Protein AF-A0A6J1A7P2-F1 (afdb_monomer_lite)

Radius of gyration: 42.92 Å; chains: 1; bounding box: 102×38×112 Å

pLDDT: mean 85.44, std 17.74, range [37.53, 98.19]

Foldseek 3Di:
DDDDDDDDPPDDPPDDDPVNVVVVVVVVVVVVVVVVVVVVVVVVVVVVVVVVVVVVVVVVVVVVVVVVVVVVVVVLVVVLVVLVVQLVVCVVVVPPVSNVVSVVVSVVSPDDPPDDVPDDDDD

Organism: NCBI:txid108875

Secondary structure (DSSP, 8-state):
---PPPP-----TT---HHHHHHHHHHHHHHHHHHHHHHHHHHHHHHHHHHHHHHHHHHHHHHHHHHHHHHHHHHHHHHHHHHHHHHHHHHHHT-HHHHHHHHHHHHHHHS--TTSTT-PPP-

Sequence (123 aa):
MAKRKASEVKVPRNSMKLEELEDIVKRLEQKTVKKRAKRIRMRKLEKKSKAELKRIEKKCNQLRKVKRQLVEESAWAQACIDIMHGIVSAEDEGDATMVDLLTRSLGELMMPQQNQENQHPID

Structure (mmCIF, N/CA/C/O backbone):
data_AF-A0A6J1A7P2-F1
#
_entry.id   AF-A0A6J1A7P2-F1
#
loop_
_atom_site.group_PDB
_atom_site.id
_atom_site.type_symbol
_atom_site.label_atom_id
_atom_site.label_alt_id
_atom_site.label_comp_id
_atom_site.label_asym_id
_atom_site.label_entity_id
_atom_site.label_seq_id
_atom_site.pdbx_PDB_ins_code
_atom_site.Cartn_x
_atom_site.Cartn_y
_atom_site.Cartn_z
_atom_site.occupancy
_atom_site.B_iso_or_equiv
_atom_site.auth_seq_id
_atom_site.auth_comp_id
_atom_site.auth_asym_id
_atom_site.auth_atom_id
_atom_site.pdbx_PDB_model_num
ATOM 1 N N . MET A 1 1 ? -68.583 -15.723 74.968 1.00 43.56 1 MET A N 1
ATOM 2 C CA . MET A 1 1 ? -67.872 -15.082 73.837 1.00 43.56 1 MET A CA 1
ATOM 3 C C . MET A 1 1 ? -66.514 -15.751 73.657 1.00 43.56 1 MET A C 1
ATOM 5 O O . MET A 1 1 ? -65.712 -15.714 74.581 1.00 43.56 1 MET A O 1
ATOM 9 N N . ALA A 1 2 ? -66.271 -16.420 72.527 1.00 51.12 2 ALA A N 1
ATOM 10 C CA . ALA A 1 2 ? -65.016 -17.133 72.276 1.00 51.12 2 ALA A CA 1
ATOM 11 C C . ALA A 1 2 ? -63.940 -16.172 71.735 1.00 51.12 2 ALA A C 1
ATOM 13 O O . ALA A 1 2 ? -64.110 -15.577 70.671 1.00 51.12 2 ALA A O 1
ATOM 14 N N . LYS A 1 3 ? -62.834 -16.014 72.473 1.00 55.06 3 LYS A N 1
ATOM 15 C CA . LYS A 1 3 ? -61.655 -15.241 72.052 1.00 55.06 3 LYS A CA 1
ATOM 16 C C . LYS A 1 3 ? -60.912 -16.020 70.959 1.00 55.06 3 LYS A C 1
ATOM 18 O O . LYS A 1 3 ? -60.398 -17.104 71.227 1.00 55.06 3 LYS A O 1
ATOM 23 N N . ARG A 1 4 ? -60.848 -15.487 69.734 1.00 57.19 4 ARG A N 1
ATOM 24 C CA . ARG A 1 4 ? -60.012 -16.050 68.658 1.00 57.19 4 ARG A CA 1
ATOM 25 C C . ARG A 1 4 ? -58.544 -15.757 68.981 1.00 57.19 4 ARG A C 1
ATOM 27 O O . ARG A 1 4 ? -58.182 -14.597 69.157 1.00 57.19 4 ARG A O 1
ATOM 34 N N . LYS A 1 5 ? -57.714 -16.798 69.098 1.00 58.00 5 LYS A N 1
ATOM 35 C CA . LYS A 1 5 ? -56.259 -16.651 69.240 1.00 58.00 5 LYS A CA 1
ATOM 36 C C . LYS A 1 5 ? -55.663 -16.259 67.887 1.00 58.00 5 LYS A C 1
ATOM 38 O O . LYS A 1 5 ? -55.977 -16.888 66.880 1.00 58.00 5 LYS A O 1
ATOM 43 N N . ALA A 1 6 ? -54.832 -15.220 67.884 1.00 59.06 6 ALA A N 1
ATOM 44 C CA . ALA A 1 6 ? -54.049 -14.814 66.726 1.00 59.06 6 ALA A CA 1
ATOM 45 C C . ALA A 1 6 ? -53.145 -15.979 66.295 1.00 59.06 6 ALA A C 1
ATOM 47 O O . ALA A 1 6 ? -52.408 -16.533 67.110 1.00 59.06 6 ALA A O 1
ATOM 48 N N . SER A 1 7 ? -53.248 -16.380 65.033 1.00 60.38 7 SER A N 1
ATOM 49 C CA . SER A 1 7 ? -52.393 -17.400 64.436 1.00 60.38 7 SER A CA 1
ATOM 50 C C . SER A 1 7 ? -50.968 -16.862 64.308 1.00 60.38 7 SER A C 1
ATOM 52 O O . SER A 1 7 ? -50.742 -15.891 63.585 1.00 60.38 7 SER A O 1
ATOM 54 N N . GLU A 1 8 ? -50.019 -17.494 65.002 1.00 58.81 8 GLU A N 1
ATOM 55 C CA . GLU A 1 8 ? -48.581 -17.271 64.832 1.00 58.81 8 GLU A CA 1
ATOM 56 C C . GLU A 1 8 ? -48.187 -17.527 63.373 1.00 58.81 8 GLU A C 1
ATOM 58 O O . GLU A 1 8 ? -48.217 -18.659 62.883 1.00 58.81 8 GLU A O 1
ATOM 63 N N . VAL A 1 9 ? -47.798 -16.462 62.675 1.00 61.69 9 VAL A N 1
ATOM 64 C CA . VAL A 1 9 ? -47.142 -16.562 61.373 1.00 61.69 9 VAL A CA 1
ATOM 65 C C . VAL A 1 9 ? -45.748 -17.140 61.615 1.00 61.69 9 VAL A C 1
ATOM 67 O O . VAL A 1 9 ? -44.820 -16.429 61.995 1.00 61.69 9 VAL A O 1
ATOM 70 N N . LYS A 1 10 ? -45.596 -18.456 61.432 1.00 60.31 10 LYS A N 1
ATOM 71 C CA . LYS A 1 10 ? -44.283 -19.110 61.444 1.00 60.31 10 LYS A CA 1
ATOM 72 C C . LYS A 1 10 ? -43.495 -18.664 60.217 1.00 60.31 10 LYS A C 1
ATOM 74 O O . LYS A 1 10 ? -43.732 -19.142 59.110 1.00 60.31 10 LYS A O 1
ATOM 79 N N . VAL A 1 11 ? -42.543 -17.761 60.430 1.00 60.88 11 VAL A N 1
ATOM 80 C CA . VAL A 1 11 ? -41.543 -17.404 59.420 1.00 60.88 11 VAL A CA 1
ATOM 81 C C . VAL A 1 11 ? -40.689 -18.651 59.128 1.00 60.88 11 VAL A C 1
ATOM 83 O O . VAL A 1 11 ? -40.252 -19.318 60.072 1.00 60.88 11 VAL A O 1
ATOM 86 N N . PRO A 1 12 ? -40.474 -19.026 57.853 1.00 66.75 12 PRO A N 1
ATOM 87 C CA . PRO A 1 12 ? -39.689 -20.204 57.500 1.00 66.75 12 PRO A CA 1
ATOM 88 C C . PRO A 1 12 ? -38.275 -20.140 58.090 1.00 66.75 12 PRO A C 1
ATOM 90 O O . PRO A 1 12 ? -37.594 -19.129 57.957 1.00 66.75 12 PRO A O 1
ATOM 93 N N . ARG A 1 13 ? -37.799 -21.248 58.678 1.00 60.28 13 ARG A N 1
ATOM 94 C CA . ARG A 1 13 ? -36.465 -21.375 59.313 1.00 60.28 13 ARG A CA 1
ATOM 95 C C . ARG A 1 13 ? -35.271 -21.039 58.401 1.00 60.28 13 ARG A C 1
ATOM 97 O O . ARG A 1 13 ? -34.181 -20.833 58.915 1.00 60.28 13 ARG A O 1
ATOM 104 N N . ASN A 1 14 ? -35.484 -20.961 57.087 1.00 60.50 14 ASN A N 1
ATOM 105 C CA . ASN A 1 14 ? -34.466 -20.638 56.084 1.00 60.50 14 ASN A CA 1
ATOM 106 C C . ASN A 1 14 ? -34.595 -19.203 55.535 1.00 60.50 14 ASN A C 1
ATOM 108 O O . ASN A 1 14 ? -34.164 -18.933 54.415 1.00 60.50 14 ASN A O 1
ATOM 112 N N . SER A 1 15 ? -35.223 -18.280 56.268 1.00 67.38 15 SER A N 1
ATOM 113 C CA . SER A 1 15 ? -35.258 -16.872 55.871 1.00 67.38 15 SER A CA 1
ATOM 114 C C . SER A 1 15 ? -33.875 -16.241 56.054 1.00 67.38 15 SER A C 1
ATOM 116 O O . SER A 1 15 ? -33.403 -16.104 57.184 1.00 67.38 15 SER A O 1
ATOM 118 N N . MET A 1 16 ? -33.240 -15.856 54.945 1.00 74.62 16 MET A N 1
ATOM 119 C CA . MET A 1 16 ? -32.014 -15.052 54.950 1.00 74.62 16 MET A CA 1
ATOM 120 C C . MET A 1 16 ? -32.232 -13.777 55.764 1.00 74.62 16 MET A C 1
ATOM 122 O O . MET A 1 16 ? -33.293 -13.151 5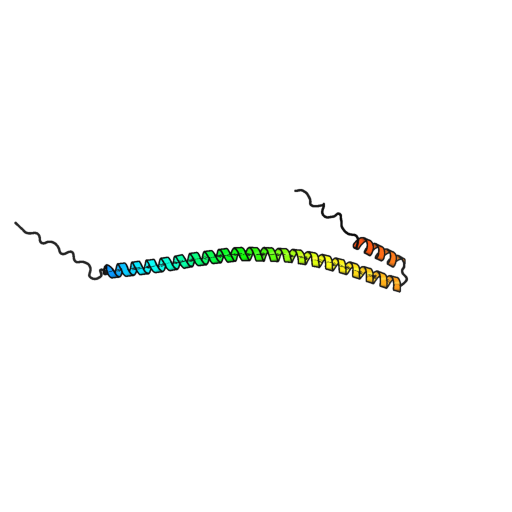5.664 1.00 74.62 16 MET A O 1
ATOM 126 N N . LYS A 1 17 ? -31.235 -13.383 56.558 1.00 84.31 17 LYS A N 1
ATOM 127 C CA . LYS A 1 17 ? -31.328 -12.131 57.313 1.00 84.31 17 LYS A CA 1
ATOM 128 C C . LYS A 1 17 ? -31.264 -10.951 56.344 1.00 84.31 17 LYS A C 1
ATOM 130 O O . LYS A 1 17 ? -30.581 -11.010 55.323 1.00 84.31 17 LYS A O 1
ATOM 135 N N . LEU A 1 18 ? -31.966 -9.869 56.673 1.00 82.94 18 LEU A N 1
ATOM 136 C CA . LEU A 1 18 ? -31.999 -8.654 55.852 1.00 82.94 18 LEU A CA 1
ATOM 137 C C . LEU A 1 18 ? -30.582 -8.122 55.564 1.00 82.94 18 LEU A C 1
ATOM 139 O O . LEU A 1 18 ? -30.268 -7.791 54.427 1.00 82.94 18 LEU A O 1
ATOM 143 N N . GLU A 1 19 ? -29.705 -8.159 56.567 1.00 83.44 19 GLU A N 1
ATOM 144 C CA . GLU A 1 19 ? -28.292 -7.767 56.466 1.00 83.44 19 GLU A CA 1
ATOM 145 C C . GLU A 1 19 ? -27.516 -8.615 55.439 1.00 83.44 19 GLU A C 1
ATOM 147 O O . GLU A 1 19 ? -26.738 -8.093 54.642 1.00 83.44 19 GLU A O 1
ATOM 152 N N . GLU A 1 20 ? -27.773 -9.926 55.383 1.00 85.62 20 GLU A N 1
ATOM 153 C CA . GLU A 1 20 ? -27.136 -10.834 54.417 1.00 85.62 20 GLU A CA 1
ATOM 154 C C . GLU A 1 20 ? -27.611 -10.545 52.984 1.00 85.62 20 GLU A C 1
ATOM 156 O O . GLU A 1 20 ? -26.832 -10.636 52.030 1.00 85.62 20 GLU A O 1
ATOM 161 N N . LEU A 1 21 ? -28.886 -10.173 52.828 1.00 85.88 21 LEU A N 1
ATOM 162 C CA . LEU A 1 21 ? -29.479 -9.737 51.561 1.00 85.88 21 LEU A CA 1
ATOM 163 C C . LEU A 1 21 ? -28.835 -8.430 51.080 1.00 85.88 21 LEU A C 1
ATOM 165 O O . LEU A 1 21 ? -28.408 -8.351 49.926 1.00 85.88 21 LEU A O 1
ATOM 169 N N . GLU A 1 22 ? -28.693 -7.441 51.960 1.00 89.06 22 GLU A N 1
ATOM 170 C CA . GLU A 1 22 ? -28.042 -6.162 51.655 1.00 89.06 22 GLU A CA 1
ATOM 171 C C . GLU A 1 22 ? -26.574 -6.338 51.241 1.00 89.06 22 GLU A C 1
ATOM 173 O O . GLU A 1 22 ? -26.120 -5.734 50.263 1.00 89.06 22 GLU A O 1
ATOM 178 N N . ASP A 1 23 ? -25.832 -7.218 51.913 1.00 92.25 23 ASP A N 1
ATOM 179 C CA . ASP A 1 23 ? -24.442 -7.523 51.567 1.00 92.25 23 ASP A CA 1
ATOM 180 C C . ASP A 1 23 ? -24.302 -8.251 50.225 1.00 92.25 23 ASP A C 1
ATOM 182 O O . ASP A 1 23 ? -23.323 -8.063 49.488 1.00 92.25 23 ASP A O 1
ATOM 186 N N . ILE A 1 24 ? -25.262 -9.107 49.866 1.00 91.62 24 ILE A N 1
ATOM 187 C CA . ILE A 1 24 ? -25.304 -9.716 48.532 1.00 91.62 24 ILE A CA 1
ATOM 188 C C . ILE A 1 24 ? -25.579 -8.650 47.473 1.00 91.62 24 ILE A C 1
ATOM 190 O O . ILE A 1 24 ? -24.855 -8.603 46.473 1.00 91.62 24 ILE A O 1
ATOM 194 N N . VAL A 1 25 ? -26.561 -7.774 47.699 1.00 90.81 25 VAL A N 1
ATOM 195 C CA . VAL A 1 25 ? -26.899 -6.682 46.775 1.00 90.81 25 VAL A CA 1
ATOM 196 C C . VAL A 1 25 ? -25.689 -5.774 46.556 1.00 90.81 25 VAL A C 1
ATOM 198 O O . VAL A 1 25 ? -25.253 -5.625 45.413 1.00 90.81 25 VAL A O 1
ATOM 201 N N . LYS A 1 26 ? -25.034 -5.296 47.623 1.00 94.25 26 LYS A N 1
ATOM 202 C CA . LYS A 1 26 ? -23.811 -4.475 47.526 1.00 94.25 26 LYS A CA 1
ATOM 203 C C . LYS A 1 26 ? -22.706 -5.164 46.719 1.00 94.25 26 LYS A C 1
ATOM 205 O O . LYS A 1 26 ? -22.058 -4.544 45.870 1.00 94.25 26 LYS A O 1
ATOM 210 N N . ARG A 1 27 ? -22.480 -6.468 46.929 1.00 92.38 27 ARG A N 1
ATOM 211 C CA . ARG A 1 27 ? -21.471 -7.235 46.169 1.00 92.38 27 ARG A CA 1
ATOM 212 C C . ARG A 1 27 ? -21.839 -7.378 44.692 1.00 92.38 27 ARG A C 1
ATOM 214 O O . ARG A 1 27 ? -20.954 -7.298 43.832 1.00 92.38 27 ARG A O 1
ATOM 221 N N . LEU A 1 28 ? -23.114 -7.597 44.375 1.00 92.88 28 LEU A N 1
ATOM 222 C CA . LEU A 1 28 ? -23.603 -7.689 42.997 1.00 92.88 28 LEU A CA 1
ATOM 223 C C . LEU A 1 28 ? -23.515 -6.340 42.275 1.00 92.88 28 LEU A C 1
ATOM 225 O O . LEU A 1 28 ? -23.055 -6.289 41.128 1.00 92.88 28 LEU A O 1
ATOM 229 N N . GLU A 1 29 ? -23.858 -5.248 42.953 1.00 92.94 29 GLU A N 1
ATOM 230 C CA . GLU A 1 29 ? -23.712 -3.883 42.446 1.00 92.94 29 GLU A CA 1
ATOM 231 C C . GLU A 1 29 ? -22.247 -3.566 42.135 1.00 92.94 29 GLU A C 1
ATOM 233 O O . GLU A 1 29 ? -21.916 -3.207 41.000 1.00 92.94 29 GLU A O 1
ATOM 238 N N . GLN A 1 30 ? -21.331 -3.814 43.077 1.00 94.56 30 GLN A N 1
ATOM 239 C CA . GLN A 1 30 ? -19.895 -3.607 42.861 1.00 94.56 30 GLN A CA 1
ATOM 240 C C . GLN A 1 30 ? -19.350 -4.436 41.689 1.00 94.56 30 GLN A C 1
ATOM 242 O O . GLN A 1 30 ? -18.586 -3.925 40.860 1.00 94.56 30 GLN A O 1
ATOM 247 N N . LYS A 1 31 ? -19.741 -5.715 41.575 1.00 95.06 31 LYS A N 1
ATOM 248 C CA . LYS A 1 31 ? -19.361 -6.569 40.433 1.00 95.06 31 LYS A CA 1
ATOM 249 C C . LYS A 1 31 ? -19.869 -5.987 39.114 1.00 95.06 31 LYS A C 1
ATOM 251 O O . LYS A 1 31 ? -19.140 -5.997 38.116 1.00 95.06 31 LYS A O 1
ATOM 256 N N . THR A 1 32 ? -21.088 -5.460 39.101 1.00 93.62 32 THR A N 1
ATOM 257 C CA . THR A 1 32 ? -21.711 -4.872 37.911 1.00 93.62 32 THR A CA 1
ATOM 258 C C . THR A 1 32 ? -21.008 -3.581 37.492 1.00 93.62 32 THR A C 1
ATOM 260 O O . THR A 1 32 ? -20.662 -3.432 36.316 1.00 93.62 32 THR A O 1
ATOM 263 N N . VAL A 1 33 ? -20.680 -2.701 38.443 1.00 95.00 33 VAL A N 1
ATOM 264 C CA . VAL A 1 33 ? -19.903 -1.474 38.198 1.00 95.00 33 VAL A CA 1
ATOM 265 C C . VAL A 1 33 ? -18.518 -1.803 37.636 1.00 95.00 33 VAL A C 1
ATOM 267 O O . VAL A 1 33 ? -18.138 -1.267 36.592 1.00 95.00 33 VAL A O 1
ATOM 270 N N . LYS A 1 34 ? -17.789 -2.752 38.243 1.00 95.12 34 LYS A N 1
ATOM 271 C CA . LYS A 1 34 ? -16.470 -3.197 37.750 1.00 95.12 34 LYS A CA 1
ATOM 272 C C . LYS A 1 34 ? -16.551 -3.761 36.326 1.00 95.12 34 LYS A C 1
ATOM 274 O O . LYS A 1 34 ? -15.739 -3.401 35.470 1.00 95.12 34 LYS A O 1
ATOM 279 N N . LYS A 1 35 ? -17.560 -4.594 36.029 1.00 95.62 35 LYS A N 1
ATOM 280 C CA . LYS A 1 35 ? -17.801 -5.116 34.670 1.00 95.62 35 LYS A CA 1
ATOM 281 C C . LYS A 1 35 ? -18.098 -3.989 33.675 1.00 95.62 35 LYS A C 1
ATOM 283 O O . LYS A 1 35 ? -17.563 -4.011 32.565 1.00 95.62 35 LYS A O 1
ATOM 288 N N . ARG A 1 36 ? -18.914 -2.998 34.053 1.00 94.38 36 ARG A N 1
ATOM 289 C CA . ARG A 1 36 ? -19.237 -1.837 33.205 1.00 94.38 36 ARG A CA 1
ATOM 290 C C . ARG A 1 36 ? -17.995 -0.989 32.920 1.00 94.38 36 ARG A C 1
ATOM 292 O O . ARG A 1 36 ? -17.738 -0.680 31.757 1.00 94.38 36 ARG A O 1
ATOM 299 N N . ALA A 1 37 ? -17.189 -0.688 33.938 1.00 95.25 37 ALA A N 1
ATOM 300 C CA . ALA A 1 37 ? -15.940 0.059 33.790 1.00 95.25 37 ALA A CA 1
ATOM 301 C C . ALA A 1 37 ? -14.951 -0.654 32.851 1.00 95.25 37 ALA A C 1
ATOM 303 O O . ALA A 1 37 ? -14.408 -0.031 31.935 1.00 95.25 37 ALA A O 1
ATOM 304 N N . LYS A 1 38 ? -14.789 -1.979 33.002 1.00 96.06 38 LYS A N 1
ATOM 305 C CA . LYS A 1 38 ? -13.957 -2.792 32.099 1.00 96.06 38 LYS A CA 1
ATOM 306 C C . LYS A 1 38 ? -14.446 -2.706 30.651 1.00 96.06 38 LYS A C 1
ATOM 308 O O . LYS A 1 38 ? -13.635 -2.447 29.766 1.00 96.06 38 LYS A O 1
ATOM 313 N N . ARG A 1 39 ? -15.756 -2.843 30.396 1.00 96.00 39 ARG A N 1
ATOM 314 C CA . ARG A 1 39 ? -16.323 -2.709 29.037 1.00 96.00 39 ARG A CA 1
ATOM 315 C C . ARG A 1 39 ? -16.051 -1.334 28.426 1.00 96.00 39 ARG A C 1
ATOM 317 O O . ARG A 1 39 ? -15.683 -1.253 27.259 1.00 96.00 39 ARG A O 1
ATOM 324 N N . ILE A 1 40 ? -16.202 -0.256 29.198 1.00 95.19 40 ILE A N 1
ATOM 325 C CA . ILE A 1 40 ? -15.920 1.106 28.717 1.00 95.19 40 ILE A CA 1
ATOM 326 C C . ILE A 1 40 ? -14.437 1.255 28.359 1.00 95.19 40 ILE A C 1
ATOM 328 O O . ILE A 1 40 ? -14.116 1.806 27.306 1.00 95.19 40 ILE A O 1
ATOM 332 N N . ARG A 1 41 ? -13.531 0.740 29.202 1.00 95.12 41 ARG A N 1
ATOM 333 C CA . ARG A 1 41 ? -12.086 0.761 28.935 1.00 95.12 41 ARG A CA 1
ATOM 334 C C . ARG A 1 41 ? -11.740 0.000 27.654 1.00 95.12 41 ARG A C 1
ATOM 336 O O . ARG A 1 41 ? -11.024 0.551 26.824 1.00 95.12 41 ARG A O 1
ATOM 343 N N . MET A 1 42 ? -12.292 -1.200 27.465 1.00 95.44 42 MET A N 1
ATOM 344 C CA . MET A 1 42 ? -12.081 -1.992 26.246 1.00 95.44 42 MET A CA 1
ATOM 345 C C . MET A 1 42 ? -12.566 -1.251 24.998 1.00 95.44 42 MET A C 1
ATOM 347 O O . MET A 1 42 ? -11.789 -1.065 24.070 1.00 95.44 42 MET A O 1
ATOM 351 N N . ARG A 1 43 ? -13.779 -0.684 25.023 1.00 93.94 43 ARG A N 1
ATOM 352 C CA . ARG A 1 43 ? -14.302 0.121 23.902 1.00 93.94 43 ARG A CA 1
ATOM 353 C C . ARG A 1 43 ? -13.422 1.328 23.568 1.00 93.94 43 ARG A C 1
ATOM 355 O O . ARG A 1 43 ? -13.266 1.680 22.402 1.00 93.94 43 ARG A O 1
ATOM 362 N N . LYS A 1 44 ? -12.854 2.000 24.578 1.00 95.25 44 LYS A N 1
ATOM 363 C CA . LYS A 1 44 ? -11.913 3.114 24.354 1.00 95.25 44 LYS A CA 1
ATOM 364 C C . LYS A 1 44 ? -10.628 2.630 23.674 1.00 95.25 44 LYS A C 1
ATOM 366 O O . LYS A 1 44 ? -10.144 3.308 22.771 1.00 95.25 44 LYS A O 1
ATOM 371 N N . LEU A 1 45 ? -10.094 1.482 24.091 1.00 94.06 45 LEU A N 1
ATOM 372 C CA . LEU A 1 45 ? -8.905 0.878 23.484 1.00 94.06 45 LEU A CA 1
ATOM 373 C C . LEU A 1 45 ? -9.171 0.432 22.041 1.00 94.06 45 LEU A C 1
ATOM 375 O O . LEU A 1 45 ? -8.388 0.772 21.162 1.00 94.06 45 LEU A O 1
ATOM 379 N N . GLU A 1 46 ? -10.303 -0.221 21.778 1.00 94.56 46 GLU A N 1
ATOM 380 C CA . GLU A 1 46 ? -10.732 -0.617 20.428 1.00 94.56 46 GLU A CA 1
ATOM 381 C C . GLU A 1 46 ? -10.825 0.587 19.485 1.00 94.56 46 GLU A C 1
ATOM 383 O O . GLU A 1 46 ? -10.308 0.550 18.370 1.00 94.56 46 GLU A O 1
ATOM 388 N N . LYS A 1 47 ? -11.424 1.698 19.940 1.00 95.88 47 LYS A N 1
ATOM 389 C CA . LYS A 1 47 ? -11.495 2.936 19.148 1.00 95.88 47 LYS A CA 1
ATOM 390 C C . LYS A 1 47 ? -10.108 3.490 18.812 1.00 95.88 47 LYS A C 1
ATOM 392 O O . LYS A 1 47 ? -9.881 3.871 17.665 1.00 95.88 47 LYS A O 1
ATOM 397 N N . LYS A 1 48 ? -9.190 3.525 19.787 1.00 94.56 48 LYS A N 1
ATOM 398 C CA . LYS A 1 48 ? -7.802 3.969 19.566 1.00 94.56 48 LYS A CA 1
ATOM 399 C C . LYS A 1 48 ? -7.075 3.052 18.579 1.00 94.56 48 LYS A C 1
ATOM 401 O O . LYS A 1 48 ? -6.485 3.547 17.627 1.00 94.56 48 LYS A O 1
ATOM 406 N N . SER A 1 49 ? -7.188 1.736 18.760 1.00 94.88 49 SER A N 1
ATOM 407 C CA . SER A 1 49 ? -6.587 0.735 17.872 1.00 94.88 49 SER A CA 1
ATOM 408 C C . SER A 1 49 ? -7.104 0.859 16.436 1.00 94.88 49 SER A C 1
ATOM 410 O O . SER A 1 49 ? -6.308 0.912 15.505 1.00 94.88 49 SER A O 1
ATOM 412 N N . LYS A 1 50 ? -8.418 1.021 16.239 1.00 96.88 50 LYS A N 1
ATOM 413 C CA . LYS A 1 50 ? -9.012 1.201 14.905 1.00 96.88 50 LYS A CA 1
ATOM 414 C C . LYS A 1 50 ? -8.520 2.470 14.203 1.00 96.88 50 LYS A C 1
ATOM 416 O O . LYS A 1 50 ? -8.326 2.461 12.990 1.00 96.88 50 LYS A O 1
ATOM 421 N N . ALA A 1 51 ? -8.339 3.566 14.941 1.00 96.00 51 ALA A N 1
ATOM 422 C CA . ALA A 1 51 ? -7.797 4.803 14.383 1.00 96.00 51 ALA A CA 1
ATOM 423 C C . ALA A 1 51 ? -6.329 4.641 13.961 1.00 96.00 51 ALA A C 1
ATOM 425 O O . ALA A 1 51 ? -5.952 5.107 12.887 1.00 96.00 51 ALA A O 1
ATOM 426 N N . GLU A 1 52 ? -5.529 3.949 14.773 1.00 96.19 52 GLU A N 1
ATOM 427 C CA . GLU A 1 52 ? -4.122 3.691 14.468 1.00 96.19 52 GLU A CA 1
ATOM 428 C C . GLU A 1 52 ? -3.961 2.737 13.280 1.00 96.19 52 GLU A C 1
ATOM 430 O O . GLU A 1 52 ? -3.197 3.028 12.365 1.00 96.19 52 GLU A O 1
ATOM 435 N N . LEU A 1 53 ? -4.770 1.674 13.208 1.00 96.94 53 LEU A N 1
ATOM 436 C CA . LEU A 1 53 ? -4.806 0.769 12.055 1.00 96.94 53 LEU A CA 1
ATOM 437 C C . LEU A 1 53 ? -5.083 1.520 10.749 1.00 96.94 53 LEU A C 1
ATOM 439 O O . LEU A 1 53 ? -4.361 1.332 9.777 1.00 96.94 53 LEU A O 1
ATOM 443 N N . LYS A 1 54 ? -6.053 2.445 10.741 1.00 97.19 54 LYS A N 1
ATOM 444 C CA . LYS A 1 54 ? -6.326 3.290 9.565 1.00 97.19 54 LYS A CA 1
ATOM 445 C C . LYS A 1 54 ? -5.144 4.185 9.183 1.00 97.19 54 LYS A C 1
ATOM 447 O O . LYS A 1 54 ? -4.944 4.466 8.003 1.00 97.19 54 LYS A O 1
ATOM 452 N N . ARG A 1 55 ? -4.377 4.686 10.157 1.00 97.44 55 ARG A N 1
ATOM 453 C CA . ARG A 1 55 ? -3.172 5.489 9.883 1.00 97.44 55 ARG A CA 1
ATOM 454 C C . ARG A 1 55 ? -2.068 4.633 9.273 1.00 97.44 55 ARG A C 1
ATOM 456 O O . ARG A 1 55 ? -1.459 5.059 8.295 1.00 97.44 55 ARG A O 1
ATOM 463 N N . ILE A 1 56 ? -1.843 3.442 9.823 1.00 97.31 56 ILE A N 1
ATOM 464 C CA . ILE A 1 56 ? -0.872 2.474 9.303 1.00 97.31 56 ILE A CA 1
ATOM 465 C C . ILE A 1 56 ? -1.250 2.070 7.876 1.00 97.31 56 ILE A C 1
ATOM 467 O O . ILE A 1 56 ? -0.419 2.159 6.981 1.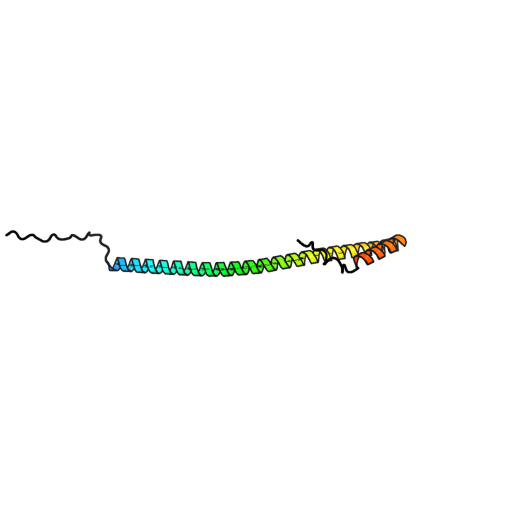00 97.31 56 ILE A O 1
ATOM 471 N N . GLU A 1 57 ? -2.517 1.740 7.631 1.00 97.81 57 GLU A N 1
ATOM 472 C CA . GLU A 1 57 ? -3.027 1.378 6.305 1.00 97.81 57 GLU A CA 1
ATOM 473 C C . GLU A 1 57 ? -2.776 2.479 5.262 1.00 97.81 57 GLU A C 1
ATOM 475 O O . GLU A 1 57 ? -2.279 2.204 4.168 1.00 97.81 57 GLU A O 1
ATOM 480 N N . LYS A 1 58 ? -3.029 3.749 5.614 1.00 97.75 58 LYS A N 1
ATOM 481 C CA . LYS A 1 58 ? -2.708 4.894 4.746 1.00 97.75 58 LYS A CA 1
ATOM 482 C C . LYS A 1 58 ? -1.217 4.969 4.418 1.00 97.75 58 LYS A C 1
ATOM 484 O O . LYS A 1 58 ? -0.874 5.127 3.247 1.00 97.75 58 LYS A O 1
ATOM 489 N N . LYS A 1 59 ? -0.341 4.819 5.418 1.00 97.81 59 LYS A N 1
ATOM 490 C CA . LYS A 1 59 ? 1.117 4.815 5.211 1.00 97.81 59 LYS A CA 1
ATOM 491 C C . LYS A 1 59 ? 1.564 3.645 4.333 1.00 97.81 59 LYS A C 1
ATOM 493 O O . LYS A 1 59 ? 2.348 3.847 3.414 1.00 97.81 59 LYS A O 1
ATOM 498 N N . CYS A 1 60 ? 1.027 2.444 4.541 1.00 97.56 60 CYS A N 1
ATOM 499 C CA . CYS A 1 60 ? 1.317 1.285 3.694 1.00 97.56 60 CYS A CA 1
ATOM 500 C C . CYS A 1 60 ? 0.901 1.522 2.236 1.00 97.56 60 CYS A C 1
ATOM 502 O O . CYS A 1 60 ? 1.644 1.178 1.319 1.00 97.56 60 CYS A O 1
ATOM 504 N N . ASN A 1 61 ? -0.256 2.146 2.004 1.00 97.06 61 ASN A N 1
ATOM 505 C CA . ASN A 1 61 ? -0.702 2.489 0.655 1.00 97.06 61 ASN A CA 1
ATOM 506 C C . ASN A 1 61 ? 0.201 3.543 -0.003 1.00 97.06 61 ASN A C 1
ATOM 508 O O . ASN A 1 61 ? 0.499 3.419 -1.189 1.00 97.06 61 ASN A O 1
ATOM 512 N N . GLN A 1 62 ? 0.673 4.540 0.753 1.00 97.31 62 GLN A N 1
ATOM 513 C CA . GLN A 1 62 ? 1.662 5.513 0.273 1.00 97.31 62 GLN A CA 1
ATOM 514 C C . GLN A 1 62 ? 2.983 4.830 -0.101 1.00 97.31 62 GLN A C 1
ATOM 516 O O . GLN A 1 62 ? 3.459 5.010 -1.217 1.00 97.31 62 GLN A O 1
ATOM 521 N N . LEU A 1 63 ? 3.519 3.972 0.772 1.00 97.50 63 LEU A N 1
ATOM 522 C CA . LEU A 1 63 ? 4.738 3.207 0.491 1.00 97.50 63 LEU A CA 1
ATOM 523 C C . LEU A 1 63 ? 4.587 2.310 -0.743 1.00 97.50 63 LEU A C 1
ATOM 525 O O . LEU A 1 63 ? 5.521 2.184 -1.527 1.00 97.50 63 LEU A O 1
ATOM 529 N N . ARG A 1 64 ? 3.404 1.724 -0.968 1.00 97.06 64 ARG A N 1
ATOM 530 C CA . ARG A 1 64 ? 3.135 0.933 -2.177 1.00 97.06 64 ARG A CA 1
ATOM 531 C C . ARG A 1 64 ? 3.171 1.784 -3.450 1.00 97.06 64 ARG A C 1
ATOM 533 O O . ARG A 1 64 ? 3.608 1.283 -4.479 1.00 97.06 64 ARG A O 1
ATOM 540 N N . LYS A 1 65 ? 2.716 3.043 -3.397 1.00 96.25 65 LYS A N 1
ATOM 541 C CA . LYS A 1 65 ? 2.825 3.976 -4.532 1.00 96.25 65 LYS A CA 1
ATOM 542 C C . LYS A 1 65 ? 4.287 4.296 -4.835 1.00 96.25 65 LYS A C 1
ATOM 544 O O . LYS A 1 65 ? 4.705 4.073 -5.961 1.00 96.25 65 LYS A O 1
ATOM 549 N N . VAL A 1 66 ? 5.055 4.689 -3.817 1.00 95.69 66 VAL A N 1
ATOM 550 C CA . VAL A 1 66 ? 6.491 4.987 -3.960 1.00 95.69 66 VAL A CA 1
ATOM 551 C C . VAL A 1 66 ? 7.257 3.774 -4.490 1.00 95.69 66 VAL A C 1
ATOM 553 O O . VAL A 1 66 ? 8.057 3.904 -5.404 1.00 95.69 66 VAL A O 1
ATOM 556 N N . LYS A 1 67 ? 6.966 2.566 -3.985 1.00 96.00 67 LYS A N 1
ATOM 557 C CA . LYS A 1 67 ? 7.580 1.331 -4.493 1.00 96.00 67 LYS A CA 1
ATOM 558 C C . LYS A 1 67 ? 7.324 1.128 -5.989 1.00 96.00 67 LYS A C 1
ATOM 560 O O . LYS A 1 67 ? 8.221 0.665 -6.676 1.00 96.00 67 LYS A O 1
ATOM 565 N N . ARG A 1 68 ? 6.115 1.419 -6.483 1.00 94.00 68 ARG A N 1
ATOM 566 C CA . ARG A 1 68 ? 5.802 1.278 -7.916 1.00 94.00 68 ARG A CA 1
ATOM 567 C C . ARG A 1 68 ? 6.587 2.274 -8.760 1.00 94.00 68 ARG A C 1
ATOM 569 O O . ARG A 1 68 ? 7.235 1.840 -9.698 1.00 94.00 68 ARG A O 1
ATOM 576 N N . GLN A 1 69 ? 6.614 3.539 -8.346 1.00 93.25 69 GLN A N 1
ATOM 577 C CA . GLN A 1 69 ? 7.409 4.575 -9.013 1.00 93.25 69 GLN A CA 1
ATOM 578 C C . GLN A 1 69 ? 8.889 4.185 -9.075 1.00 93.25 69 GLN A C 1
ATOM 580 O O . GLN A 1 69 ? 9.482 4.212 -10.140 1.00 93.25 69 GLN A O 1
ATOM 585 N N . LEU A 1 70 ? 9.458 3.702 -7.967 1.00 94.38 70 LEU A N 1
ATOM 586 C CA . LEU A 1 70 ? 10.854 3.265 -7.940 1.00 94.38 70 LEU A CA 1
ATOM 587 C C . LEU A 1 70 ? 11.129 2.075 -8.876 1.00 94.38 70 LEU A C 1
ATOM 589 O O . LEU A 1 70 ? 12.199 1.989 -9.467 1.00 94.38 70 LEU A O 1
ATOM 593 N N . VAL A 1 71 ? 10.186 1.137 -9.001 1.00 92.62 71 VAL A N 1
ATOM 594 C CA . VAL A 1 71 ? 10.311 0.002 -9.932 1.00 92.62 71 VAL A CA 1
ATOM 595 C C . VAL A 1 71 ? 10.277 0.489 -11.381 1.00 92.62 71 VAL A C 1
ATOM 597 O O . VAL A 1 71 ? 11.074 0.022 -12.188 1.00 92.62 71 VAL A O 1
ATOM 600 N N . GLU A 1 72 ? 9.387 1.428 -11.699 1.00 89.44 72 GLU A N 1
ATOM 601 C CA . GLU A 1 72 ? 9.281 2.046 -13.025 1.00 89.44 72 GLU A CA 1
ATOM 602 C C 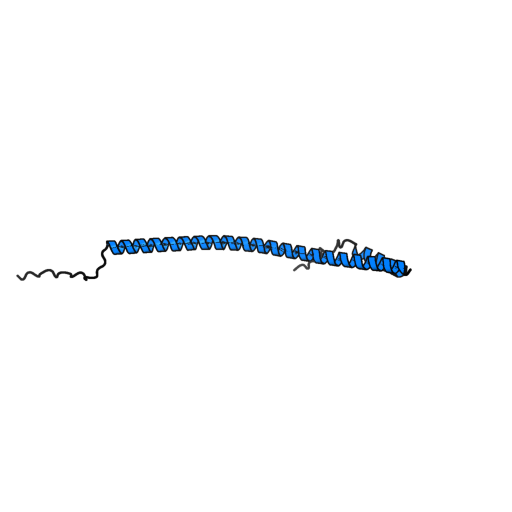. GLU A 1 72 ? 10.552 2.838 -13.371 1.00 89.44 72 GLU A C 1
ATOM 604 O O . GLU A 1 72 ? 11.145 2.606 -14.423 1.00 89.44 72 GLU A O 1
ATOM 609 N N . GLU A 1 73 ? 11.035 3.684 -12.457 1.00 90.19 73 GLU A N 1
ATOM 610 C CA . GLU A 1 73 ? 12.292 4.432 -12.602 1.00 90.19 73 GLU A CA 1
ATOM 611 C C . GLU A 1 73 ? 13.495 3.497 -12.770 1.00 90.19 73 GLU A C 1
ATOM 613 O O . GLU A 1 73 ? 14.356 3.734 -13.615 1.00 90.19 73 GLU A O 1
ATOM 618 N N . SER A 1 74 ? 13.547 2.401 -12.007 1.00 91.81 74 SER A N 1
ATOM 619 C CA . SER A 1 74 ? 14.619 1.409 -12.124 1.00 91.81 74 SER A CA 1
ATOM 620 C C . SER A 1 74 ? 14.577 0.663 -13.456 1.00 91.81 74 SER A C 1
ATOM 622 O O . SER A 1 74 ? 15.634 0.378 -14.012 1.00 91.81 74 SER A O 1
ATOM 624 N N . ALA A 1 75 ? 13.389 0.326 -13.964 1.00 92.62 75 ALA A N 1
ATOM 625 C CA . ALA A 1 75 ? 13.245 -0.326 -15.263 1.00 92.62 75 ALA A CA 1
ATOM 626 C C . ALA A 1 75 ? 13.654 0.616 -16.403 1.00 92.62 75 ALA A C 1
ATOM 628 O O . ALA A 1 75 ? 14.364 0.202 -17.317 1.00 92.62 75 ALA A O 1
ATOM 629 N N . TRP A 1 76 ? 13.265 1.890 -16.315 1.00 93.00 76 TRP A N 1
ATOM 630 C CA . TRP A 1 76 ? 13.695 2.927 -17.251 1.00 93.00 76 TRP A CA 1
ATOM 631 C C . TRP A 1 76 ? 15.218 3.114 -17.228 1.00 93.00 76 TRP A C 1
ATOM 633 O O . TRP A 1 76 ? 15.855 3.095 -18.278 1.00 93.00 76 TRP A O 1
ATOM 643 N N . ALA A 1 77 ? 15.822 3.199 -16.038 1.00 93.25 77 ALA A N 1
ATOM 644 C CA . ALA A 1 77 ? 17.272 3.305 -15.896 1.00 93.25 77 ALA A CA 1
ATOM 645 C C . ALA A 1 77 ? 18.000 2.094 -16.501 1.00 93.25 77 ALA A C 1
ATOM 647 O O . ALA A 1 77 ? 19.013 2.267 -17.177 1.00 93.25 77 ALA A O 1
ATOM 648 N N . GLN A 1 78 ? 17.471 0.881 -16.305 1.00 95.06 78 GLN A N 1
ATOM 649 C CA . GLN A 1 78 ? 18.039 -0.327 -16.901 1.00 95.06 78 GLN A CA 1
ATOM 650 C C . GLN A 1 78 ? 17.971 -0.294 -18.433 1.00 95.06 78 GLN A C 1
ATOM 652 O O . GLN A 1 78 ? 18.966 -0.590 -19.082 1.00 95.06 78 GLN A O 1
ATOM 657 N N . ALA A 1 79 ? 16.848 0.138 -19.013 1.00 94.94 79 ALA A N 1
ATOM 658 C CA . ALA A 1 79 ? 16.725 0.282 -20.463 1.00 94.94 79 ALA A CA 1
ATOM 659 C C . ALA A 1 79 ? 17.746 1.284 -21.035 1.00 94.94 79 ALA A C 1
ATOM 661 O O . ALA A 1 79 ? 18.371 1.007 -22.057 1.00 94.94 79 ALA A O 1
ATOM 662 N N . CYS A 1 80 ? 17.977 2.414 -20.356 1.00 95.62 80 CYS A N 1
ATOM 663 C CA . CYS A 1 80 ? 19.031 3.359 -20.738 1.00 95.62 80 CYS A CA 1
ATOM 664 C C . CYS A 1 80 ? 20.424 2.709 -20.700 1.00 95.62 80 CYS A C 1
ATOM 666 O O . CYS A 1 80 ? 21.212 2.899 -21.624 1.00 95.62 80 CYS A O 1
ATOM 668 N N . ILE A 1 81 ? 20.724 1.937 -19.648 1.00 96.62 81 ILE A N 1
ATOM 669 C CA . ILE A 1 81 ? 21.997 1.212 -19.503 1.00 96.62 81 ILE A CA 1
ATOM 670 C C . ILE A 1 81 ? 22.19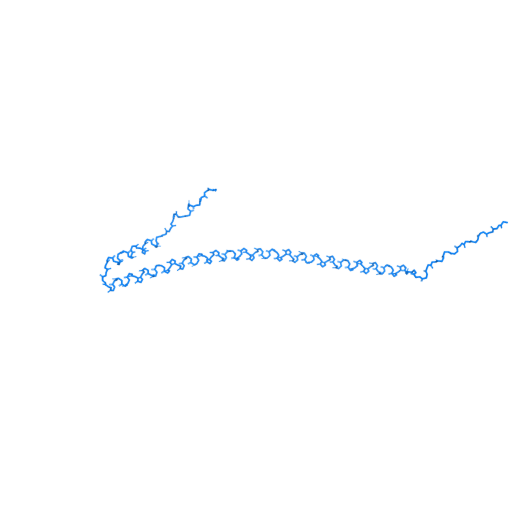3 0.216 -20.649 1.00 96.62 81 ILE A C 1
ATOM 672 O O . ILE A 1 81 ? 23.266 0.182 -21.247 1.00 96.62 81 ILE A O 1
ATOM 676 N N . ASP A 1 82 ? 21.162 -0.554 -20.985 1.00 97.62 82 ASP A N 1
ATOM 677 C CA . ASP A 1 82 ? 21.232 -1.561 -22.044 1.00 97.62 82 ASP A CA 1
ATOM 678 C C . ASP A 1 82 ? 21.483 -0.915 -23.416 1.00 97.62 82 ASP A C 1
ATOM 680 O O . ASP A 1 82 ? 22.316 -1.398 -24.184 1.00 97.62 82 ASP A O 1
ATOM 684 N N . ILE A 1 83 ? 20.834 0.222 -23.703 1.00 97.56 83 ILE A N 1
ATOM 685 C CA . ILE A 1 83 ? 21.074 0.983 -24.938 1.00 97.56 83 ILE A CA 1
ATOM 686 C C . ILE A 1 83 ? 22.508 1.528 -24.974 1.00 97.56 83 ILE A C 1
ATOM 688 O O . ILE A 1 83 ? 23.175 1.395 -25.997 1.00 97.56 83 ILE A O 1
ATOM 692 N N . MET A 1 84 ? 23.010 2.095 -23.869 1.00 97.62 84 MET A N 1
ATOM 693 C CA . MET A 1 84 ? 24.392 2.588 -23.792 1.00 97.62 84 MET A CA 1
ATOM 694 C C . MET A 1 84 ? 25.418 1.470 -24.011 1.00 97.62 84 MET A C 1
ATOM 696 O O . MET A 1 84 ? 26.380 1.667 -24.748 1.00 97.62 84 MET A O 1
ATOM 700 N N . HIS A 1 85 ? 25.207 0.284 -23.433 1.00 98.19 85 HIS A N 1
ATOM 701 C CA . HIS A 1 85 ? 26.063 -0.874 -23.705 1.00 98.19 85 HIS A CA 1
ATOM 702 C C . HIS A 1 85 ? 26.011 -1.303 -25.176 1.00 98.19 85 HIS A C 1
ATOM 704 O O . HIS A 1 85 ? 27.043 -1.664 -25.746 1.00 98.19 85 HIS A O 1
ATOM 710 N N . GLY A 1 86 ? 24.833 -1.241 -25.802 1.00 98.00 86 GLY A N 1
ATOM 711 C CA . GLY A 1 86 ? 24.679 -1.504 -27.232 1.00 98.00 86 GLY A CA 1
ATOM 712 C C . GLY A 1 86 ? 25.448 -0.509 -28.104 1.00 98.00 86 GLY A C 1
ATOM 713 O O . GLY A 1 86 ? 26.074 -0.929 -29.071 1.00 98.00 86 GLY A O 1
ATOM 714 N N . ILE A 1 87 ? 25.456 0.781 -27.741 1.00 97.94 87 ILE A N 1
ATOM 715 C CA . ILE A 1 87 ? 26.245 1.813 -28.436 1.00 97.94 87 ILE A CA 1
ATOM 716 C C . ILE A 1 87 ? 27.730 1.466 -28.378 1.00 97.94 87 ILE A C 1
ATOM 718 O O . ILE A 1 87 ? 28.352 1.358 -29.425 1.00 97.94 87 ILE A O 1
ATOM 722 N N . VAL A 1 88 ? 28.272 1.222 -27.178 1.00 97.94 88 VAL A N 1
ATOM 723 C CA . VAL A 1 88 ? 29.694 0.875 -27.001 1.00 97.94 88 VAL A CA 1
ATOM 724 C C . VAL A 1 88 ? 30.065 -0.365 -27.818 1.00 97.94 88 VAL A C 1
ATOM 726 O O . VAL A 1 88 ? 31.080 -0.375 -28.504 1.00 97.94 88 VAL A O 1
ATOM 729 N N . SER A 1 89 ? 29.208 -1.390 -27.812 1.00 98.12 89 SER A N 1
ATOM 730 C CA . SER A 1 89 ? 29.454 -2.616 -28.585 1.00 98.12 89 SER A CA 1
ATOM 731 C C . SER A 1 89 ? 29.457 -2.350 -30.098 1.00 98.12 89 SER A C 1
ATOM 733 O O . SER A 1 89 ? 30.307 -2.864 -30.815 1.00 98.12 89 SER A O 1
ATOM 735 N N . ALA A 1 90 ? 28.533 -1.519 -30.589 1.00 97.31 90 ALA A N 1
ATOM 736 C CA . ALA A 1 90 ? 28.470 -1.141 -31.999 1.00 97.31 90 ALA A CA 1
ATOM 737 C C . ALA A 1 90 ? 29.647 -0.243 -32.426 1.00 97.31 90 ALA A C 1
ATOM 739 O O . ALA A 1 90 ? 30.126 -0.362 -33.554 1.00 97.31 90 ALA A O 1
ATOM 740 N N . GLU A 1 91 ? 30.133 0.629 -31.535 1.00 96.38 91 GLU A N 1
ATOM 741 C CA . GLU A 1 91 ? 31.354 1.417 -31.748 1.00 96.38 91 GLU A CA 1
ATOM 742 C C . GLU A 1 91 ? 32.578 0.505 -31.893 1.00 96.38 91 GLU A C 1
ATOM 744 O O . GLU A 1 91 ? 33.354 0.676 -32.835 1.00 96.38 91 GLU A O 1
ATOM 749 N N . ASP A 1 92 ? 32.710 -0.498 -31.019 1.00 97.44 92 ASP A N 1
ATOM 750 C CA . ASP A 1 92 ? 33.794 -1.487 -31.065 1.00 97.44 92 ASP A CA 1
ATOM 751 C C . ASP A 1 92 ? 33.757 -2.337 -32.351 1.00 97.44 92 ASP A C 1
ATOM 753 O O . ASP A 1 92 ? 34.802 -2.698 -32.899 1.00 97.44 92 ASP A O 1
ATOM 757 N N . GLU A 1 93 ? 32.561 -2.635 -32.865 1.00 97.12 93 GLU A N 1
ATOM 758 C CA . GLU A 1 93 ? 32.350 -3.360 -34.127 1.00 97.12 93 GLU A CA 1
ATOM 759 C C . GLU A 1 93 ? 32.486 -2.471 -35.379 1.00 97.12 93 GLU A C 1
ATOM 761 O O . GLU A 1 93 ? 32.562 -2.981 -36.501 1.00 97.12 93 GLU A O 1
ATOM 766 N N . GLY A 1 94 ? 32.549 -1.145 -35.214 1.00 97.06 94 GLY A N 1
ATOM 767 C CA . GLY A 1 94 ? 32.605 -0.181 -36.314 1.00 97.06 94 GLY A CA 1
ATOM 768 C C . GLY A 1 94 ? 31.281 0.005 -37.069 1.00 97.06 94 GLY A C 1
ATOM 769 O O . GLY A 1 94 ? 31.288 0.516 -38.193 1.00 97.06 94 GLY A O 1
ATOM 770 N N . ASP A 1 95 ? 30.144 -0.387 -36.484 1.00 97.56 95 ASP A N 1
ATOM 771 C CA . ASP A 1 95 ? 28.812 -0.216 -37.077 1.00 97.56 95 ASP A CA 1
ATOM 772 C C . ASP A 1 95 ? 28.227 1.167 -36.748 1.00 97.56 95 ASP A C 1
ATOM 774 O O . ASP A 1 95 ? 27.400 1.348 -35.850 1.00 97.56 95 ASP A O 1
ATOM 778 N N . ALA A 1 96 ? 28.634 2.164 -37.535 1.00 96.75 96 ALA A N 1
ATOM 779 C CA . ALA A 1 96 ? 28.156 3.540 -37.398 1.00 96.75 96 ALA A CA 1
ATOM 780 C C . ALA A 1 96 ? 26.624 3.678 -37.527 1.00 96.75 96 ALA A C 1
ATOM 782 O O . ALA A 1 96 ? 26.030 4.566 -36.917 1.00 96.75 96 ALA A O 1
ATOM 783 N N . THR A 1 97 ? 25.960 2.794 -38.283 1.00 97.25 97 THR A N 1
ATOM 784 C CA . THR A 1 97 ? 24.500 2.867 -38.465 1.00 97.25 97 THR A CA 1
ATOM 785 C C . THR A 1 97 ? 23.778 2.458 -37.184 1.00 97.25 97 THR A C 1
ATOM 787 O O . THR A 1 97 ? 22.790 3.087 -36.793 1.00 97.25 97 THR A O 1
ATOM 790 N N . MET A 1 98 ? 24.273 1.414 -36.516 1.00 97.25 98 MET A N 1
ATOM 791 C CA . MET A 1 98 ? 23.734 0.960 -35.237 1.00 97.25 98 MET A CA 1
ATOM 792 C C . MET A 1 98 ? 23.989 1.979 -34.120 1.00 97.25 98 MET A C 1
ATOM 794 O O . MET A 1 98 ? 23.079 2.259 -33.337 1.00 97.25 98 MET A O 1
ATOM 798 N N . VAL A 1 99 ? 25.176 2.594 -34.089 1.00 97.75 99 VAL A N 1
ATOM 799 C CA . VAL A 1 99 ? 25.503 3.681 -33.148 1.00 97.75 9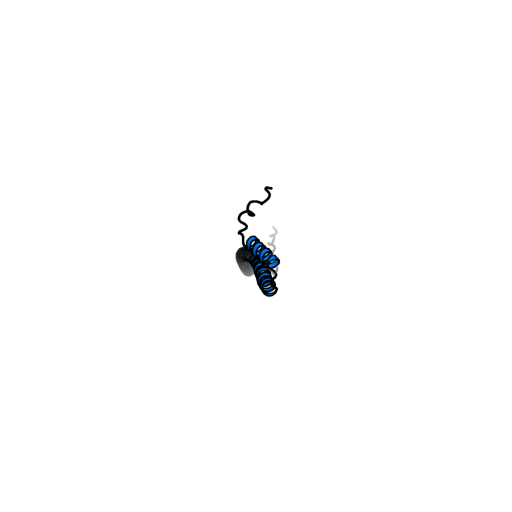9 VAL A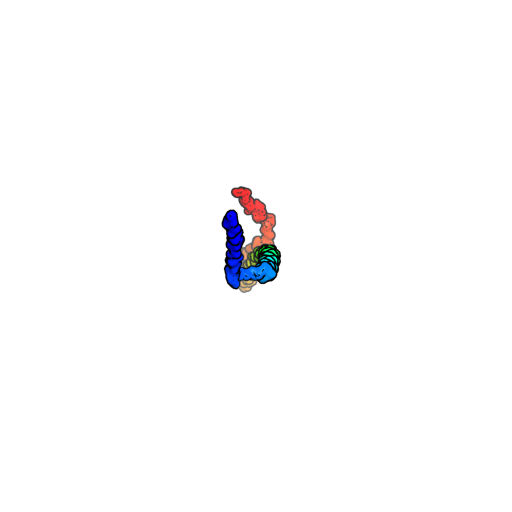 CA 1
ATOM 800 C C . VAL A 1 99 ? 24.510 4.839 -33.276 1.00 97.75 99 VAL A C 1
ATOM 802 O O . VAL A 1 99 ? 23.927 5.258 -32.273 1.00 97.75 99 VAL A O 1
ATOM 805 N N . ASP A 1 100 ? 24.237 5.310 -34.496 1.00 97.62 100 ASP A N 1
ATOM 806 C CA . ASP A 1 100 ? 23.282 6.400 -34.740 1.00 97.62 100 ASP A CA 1
ATOM 807 C C . ASP A 1 100 ? 21.848 6.027 -34.322 1.00 97.62 100 ASP A C 1
ATOM 809 O O . ASP A 1 100 ? 21.112 6.838 -33.742 1.00 97.62 100 ASP A O 1
ATOM 813 N N . LEU A 1 101 ? 21.426 4.789 -34.598 1.00 97.81 101 LEU A N 1
ATOM 814 C CA . LEU A 1 101 ? 20.098 4.293 -34.233 1.00 97.81 101 LEU A CA 1
ATOM 815 C C . LEU A 1 101 ? 19.911 4.223 -32.711 1.00 97.81 101 LEU A C 1
ATOM 817 O O . LEU A 1 101 ? 18.897 4.703 -32.191 1.00 97.81 101 LEU A O 1
ATOM 821 N N . LEU A 1 102 ? 20.874 3.643 -31.997 1.00 97.69 102 LEU A N 1
ATOM 822 C CA . LEU A 1 102 ? 20.815 3.484 -30.545 1.00 97.69 102 LEU A CA 1
ATOM 823 C C . LEU A 1 102 ? 20.963 4.827 -29.824 1.00 97.69 102 LEU A C 1
ATOM 825 O O . LEU A 1 102 ? 20.227 5.087 -28.873 1.00 97.69 102 LEU A O 1
ATOM 829 N N . THR A 1 103 ? 21.817 5.723 -30.324 1.00 96.62 103 THR A N 1
ATOM 830 C CA . THR A 1 103 ? 21.971 7.085 -29.785 1.00 96.62 103 THR A CA 1
ATOM 831 C C . THR A 1 103 ? 20.665 7.871 -29.881 1.00 96.62 103 THR A C 1
ATOM 833 O O . THR A 1 103 ? 20.235 8.499 -28.911 1.00 96.62 103 THR A O 1
ATOM 836 N N . ARG A 1 104 ? 19.971 7.791 -31.023 1.00 96.06 104 ARG A N 1
ATOM 837 C CA . ARG A 1 104 ? 18.641 8.393 -31.184 1.00 96.06 104 ARG A CA 1
ATOM 838 C C . ARG A 1 104 ? 17.605 7.762 -30.255 1.00 96.06 104 ARG A C 1
ATOM 840 O O . ARG A 1 104 ? 16.840 8.494 -29.636 1.00 96.06 104 ARG A O 1
ATOM 847 N N . SER A 1 105 ? 17.610 6.436 -30.121 1.00 95.31 105 SER A N 1
ATOM 848 C CA . SER A 1 105 ? 16.682 5.710 -29.240 1.00 95.31 105 SER A CA 1
ATOM 849 C C . SER A 1 105 ? 16.869 6.099 -27.767 1.00 95.31 105 SER A C 1
ATOM 851 O O . SER A 1 105 ? 15.891 6.310 -27.054 1.00 95.31 105 SER A O 1
ATOM 853 N N . LEU A 1 106 ? 18.120 6.263 -27.318 1.00 95.50 106 LEU A N 1
ATOM 854 C CA . LEU A 1 106 ? 18.438 6.786 -25.987 1.00 95.50 106 LEU A CA 1
ATOM 855 C C . LEU A 1 106 ? 17.937 8.225 -25.821 1.00 95.50 106 LEU A C 1
ATOM 857 O O . LEU A 1 106 ? 17.328 8.553 -24.804 1.00 95.50 106 LEU A O 1
ATOM 861 N N . GLY A 1 107 ? 18.147 9.066 -26.839 1.00 93.69 107 GLY A N 1
ATOM 862 C CA . GLY A 1 107 ? 17.638 10.435 -26.871 1.00 93.69 107 GLY A CA 1
ATOM 863 C C . GLY A 1 107 ? 16.121 10.492 -26.691 1.00 93.69 107 GLY A C 1
ATOM 864 O O . GLY A 1 107 ? 15.643 11.206 -25.816 1.00 93.69 107 GLY A O 1
ATOM 865 N N . GLU A 1 108 ? 15.367 9.696 -27.452 1.00 92.38 108 GLU A N 1
ATOM 866 C CA . GLU A 1 108 ? 13.903 9.595 -27.347 1.00 92.38 108 GLU A CA 1
ATOM 867 C C . GLU A 1 108 ? 13.448 9.105 -25.963 1.00 92.38 108 GLU A C 1
ATOM 869 O O . GLU A 1 108 ? 12.504 9.655 -25.395 1.00 92.38 108 GLU A O 1
ATOM 874 N N . LEU A 1 109 ? 14.146 8.119 -25.390 1.00 90.31 109 LEU A N 1
ATOM 875 C CA . LEU A 1 109 ? 13.846 7.559 -24.069 1.00 90.31 109 LEU A CA 1
ATOM 876 C C . LEU A 1 109 ? 14.094 8.554 -22.921 1.00 90.31 109 LEU A C 1
ATOM 878 O O . LEU A 1 109 ? 13.429 8.478 -21.885 1.00 90.31 109 LEU A O 1
ATOM 882 N N . MET A 1 110 ? 15.045 9.474 -23.094 1.00 86.00 110 MET A N 1
ATOM 883 C CA . MET A 1 110 ? 15.410 10.492 -22.104 1.00 86.00 110 MET A CA 1
ATOM 884 C C . MET A 1 110 ? 14.602 11.789 -22.214 1.00 86.00 110 MET A C 1
ATOM 886 O O . MET A 1 110 ? 14.702 12.643 -21.327 1.00 86.00 110 MET A O 1
ATOM 890 N N . MET A 1 111 ? 13.782 11.955 -23.257 1.00 83.81 111 MET A N 1
ATOM 891 C CA . MET A 1 111 ? 12.912 13.124 -23.368 1.00 83.81 111 MET A CA 1
ATOM 892 C C . MET A 1 111 ? 11.833 13.093 -22.272 1.00 83.81 111 MET A C 1
ATOM 894 O O . MET A 1 111 ? 11.148 12.080 -22.110 1.00 83.81 111 MET A O 1
ATOM 898 N N . PRO A 1 112 ? 11.624 14.196 -21.524 1.00 63.44 112 PRO A N 1
ATOM 899 C CA . PRO A 1 112 ? 10.567 14.263 -20.525 1.00 63.44 112 PRO A CA 1
ATOM 900 C C . PRO A 1 112 ? 9.209 13.978 -21.172 1.00 63.44 112 PRO A C 1
ATOM 902 O O . PRO A 1 112 ? 8.815 14.664 -22.117 1.00 63.44 112 PRO A O 1
ATOM 905 N N . GLN A 1 113 ? 8.450 13.018 -20.637 1.00 59.50 113 GLN A N 1
ATOM 906 C CA . GLN A 1 113 ? 7.039 12.832 -20.987 1.00 59.50 113 GLN A CA 1
ATOM 907 C C . GLN A 1 113 ? 6.197 13.993 -20.426 1.00 59.50 113 GLN A C 1
ATOM 909 O O . GLN A 1 113 ? 5.368 13.819 -19.542 1.00 59.50 113 GLN A O 1
ATOM 914 N N . GLN A 1 114 ? 6.388 15.211 -20.929 1.00 49.97 114 GLN A N 1
ATOM 915 C CA . GLN A 1 114 ? 5.660 16.399 -20.471 1.00 49.97 114 GLN A CA 1
ATOM 916 C C . GLN A 1 114 ? 4.180 16.441 -20.903 1.00 49.97 114 GLN A C 1
ATOM 918 O O . GLN A 1 114 ? 3.511 17.429 -20.630 1.00 49.97 114 GLN A O 1
ATOM 923 N N . ASN A 1 115 ? 3.632 15.393 -21.533 1.00 44.59 115 ASN A N 1
ATOM 924 C CA . ASN A 1 115 ? 2.299 15.442 -22.152 1.00 44.59 115 ASN A CA 1
ATOM 925 C C . ASN A 1 115 ? 1.353 14.259 -21.860 1.00 44.59 115 ASN A C 1
ATOM 927 O O . ASN A 1 115 ? 0.307 14.176 -22.499 1.00 44.59 115 ASN A O 1
ATOM 931 N N . GLN A 1 116 ? 1.644 13.358 -20.911 1.00 49.19 116 GLN A N 1
ATOM 932 C CA . GLN A 1 116 ? 0.737 12.222 -20.631 1.00 49.19 116 GLN A CA 1
ATOM 933 C C . GLN A 1 116 ? -0.218 12.402 -19.434 1.00 49.19 116 GLN A C 1
ATOM 935 O O . GLN A 1 116 ? -1.180 11.647 -19.326 1.00 49.19 116 GLN A O 1
ATOM 940 N N . GLU A 1 117 ? -0.070 13.433 -18.592 1.00 44.28 117 GLU A N 1
ATOM 941 C CA . GLU A 1 117 ? -1.003 13.668 -17.466 1.00 44.28 117 GLU A CA 1
ATOM 942 C C . GLU A 1 117 ? -2.378 14.248 -17.872 1.00 44.28 117 GLU A C 1
ATOM 944 O O . GLU A 1 117 ? -3.282 14.305 -17.043 1.00 44.28 117 GLU A O 1
ATOM 949 N N . ASN A 1 118 ? -2.594 14.618 -19.142 1.00 40.94 118 ASN A N 1
ATOM 950 C CA . ASN A 1 118 ? -3.881 15.154 -19.624 1.00 40.94 118 ASN A CA 1
ATOM 951 C C . ASN A 1 118 ? -4.823 14.110 -20.255 1.00 40.94 118 ASN A C 1
ATOM 953 O O . ASN A 1 118 ? -5.845 14.481 -20.829 1.00 40.94 118 ASN A O 1
ATOM 957 N N . GLN A 1 119 ? -4.526 12.811 -20.154 1.00 42.19 119 GLN A N 1
ATOM 958 C CA . GLN A 1 119 ? -5.436 11.750 -20.604 1.00 42.19 119 GLN A CA 1
ATOM 959 C C . GLN A 1 119 ? -5.925 10.900 -19.428 1.00 42.19 119 GLN A C 1
ATOM 961 O O . GLN A 1 119 ? -5.666 9.703 -19.332 1.00 42.19 119 GLN A O 1
ATOM 966 N N . HIS A 1 120 ? -6.683 11.520 -18.528 1.00 37.53 120 HIS A N 1
ATOM 967 C CA . HIS A 1 120 ? -7.691 10.781 -17.775 1.00 37.53 120 HIS A CA 1
ATOM 968 C C . HIS A 1 120 ? -9.017 10.882 -18.540 1.00 37.53 120 HIS A C 1
ATOM 970 O O . HIS A 1 120 ? -9.433 12.002 -18.845 1.00 37.53 120 HIS A O 1
ATOM 976 N N . PRO A 1 121 ? -9.683 9.761 -18.885 1.00 45.81 121 PRO A N 1
ATOM 977 C CA . PRO A 1 121 ? -11.035 9.830 -19.413 1.00 45.81 121 PRO A CA 1
ATOM 978 C C . PRO A 1 121 ? -11.930 10.493 -18.365 1.00 45.81 121 PRO A C 1
ATOM 980 O O . PRO A 1 121 ? -11.896 10.130 -17.187 1.00 45.81 121 PRO A O 1
ATOM 983 N N . ILE A 1 122 ? -12.681 11.493 -18.815 1.00 43.91 122 ILE A N 1
ATOM 984 C CA . ILE A 1 122 ? -13.821 12.055 -18.099 1.00 43.91 122 ILE A CA 1
ATOM 985 C C . ILE A 1 122 ? -14.930 10.993 -18.129 1.00 43.91 122 ILE A C 1
ATOM 987 O O . ILE A 1 122 ? -15.291 10.553 -19.219 1.00 43.91 122 ILE A O 1
ATOM 991 N N . ASP A 1 123 ? -15.402 10.653 -16.925 1.00 44.25 123 ASP A N 1
ATOM 992 C CA . ASP A 1 123 ? -16.551 9.818 -16.517 1.00 44.25 123 ASP A CA 1
ATOM 993 C C . ASP A 1 123 ? -16.631 8.345 -16.974 1.00 44.25 123 ASP A C 1
ATOM 995 O O . ASP A 1 123 ? -16.785 8.049 -18.180 1.00 44.25 123 ASP A O 1
#